Protein AF-A0A818H5P6-F1 (afdb_monomer)

Secondary structure (DSSP, 8-state):
-PPPPHHHHHHIIIIIHHHHTTT-SEEEE-HHHHHHHHHH---TT--EEEE------

Foldseek 3Di:
DDDDPPVVLLCCLAPPCQVCLQVDAEDEDEPVSPVSNVPRDPSVNHPDYHYDDDDDD

Sequence (57 aa):
MHPLPDAMLDRFYSEILPKIHHKIKWLDLEPTSLERILLAANCSNLYEVSLILNKAE

Nearest PDB structures (foldseek):
  6lpc-assembly1_B  TM=4.172E-01  e=3.960E+00  Rattus norvegicus
  6m1c-assembly1_A  TM=3.801E-01  e=5.949E+00  Mycobacterium tuberculosis H37Rv

Structure (mmCIF, N/CA/C/O backbone):
data_AF-A0A818H5P6-F1
#
_entry.id   AF-A0A818H5P6-F1
#
loop_
_atom_site.group_PDB
_atom_site.id
_atom_site.type_symbol
_atom_site.label_atom_id
_atom_site.label_alt_id
_atom_site.label_comp_id
_atom_site.label_asym_id
_atom_site.label_entity_id
_atom_site.label_seq_id
_atom_site.pdbx_PDB_ins_code
_atom_site.Cartn_x
_atom_site.Cartn_y
_atom_site.Cartn_z
_atom_site.occupancy
_atom_site.B_iso_or_equiv
_atom_site.auth_seq_id
_atom_site.auth_comp_id
_atom_site.auth_asym_id
_atom_site.auth_atom_id
_atom_site.pdbx_PDB_model_num
ATOM 1 N N . MET A 1 1 ? 14.139 -12.898 -3.189 1.00 50.66 1 MET A N 1
ATOM 2 C CA . MET A 1 1 ? 12.695 -12.777 -3.504 1.00 50.66 1 MET A CA 1
ATOM 3 C C . MET A 1 1 ? 12.585 -12.076 -4.846 1.00 50.66 1 MET A C 1
ATOM 5 O O . MET A 1 1 ? 13.299 -11.103 -5.036 1.00 50.66 1 MET A O 1
ATOM 9 N N . HIS A 1 2 ? 11.791 -12.587 -5.790 1.00 56.12 2 HIS A N 1
ATOM 10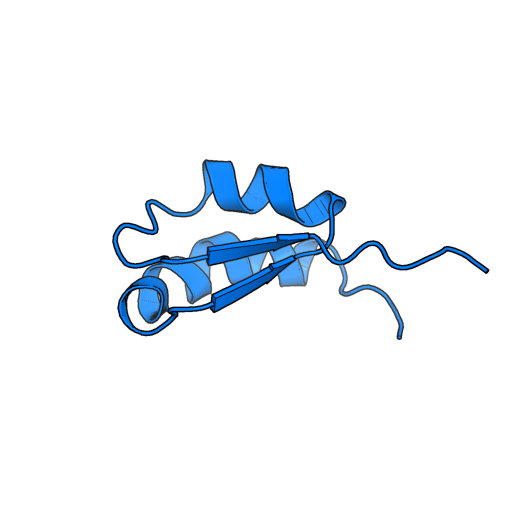 C CA . HIS A 1 2 ? 11.557 -11.870 -7.048 1.00 56.12 2 HIS A CA 1
ATOM 11 C C . HIS A 1 2 ? 10.630 -10.676 -6.783 1.00 56.12 2 HIS A C 1
ATOM 13 O O . HIS A 1 2 ? 9.641 -10.863 -6.067 1.00 56.12 2 HIS A O 1
ATOM 19 N N . PRO A 1 3 ? 10.925 -9.483 -7.328 1.00 63.97 3 PRO A N 1
ATOM 20 C CA . PRO A 1 3 ? 10.044 -8.334 -7.184 1.00 63.97 3 PRO A CA 1
ATOM 21 C C . PRO A 1 3 ? 8.678 -8.654 -7.797 1.00 63.97 3 PRO A C 1
ATOM 23 O O . PRO A 1 3 ? 8.584 -9.292 -8.852 1.00 63.97 3 PRO A O 1
ATOM 26 N N . LEU A 1 4 ? 7.613 -8.248 -7.105 1.00 68.19 4 LEU A N 1
ATOM 27 C CA . LEU A 1 4 ? 6.258 -8.349 -7.636 1.00 68.19 4 LEU A CA 1
ATOM 28 C C . LEU A 1 4 ? 6.169 -7.527 -8.934 1.00 68.19 4 LEU A C 1
ATOM 30 O O . LEU A 1 4 ? 6.676 -6.408 -8.971 1.00 68.19 4 LEU A O 1
ATOM 34 N N . PRO A 1 5 ? 5.519 -8.042 -9.991 1.00 80.88 5 PRO A N 1
ATOM 35 C CA . PRO A 1 5 ? 5.266 -7.265 -11.195 1.00 80.88 5 PRO A CA 1
ATOM 36 C C . PRO A 1 5 ? 4.506 -5.980 -10.864 1.00 80.88 5 PRO A C 1
ATOM 38 O O . PRO A 1 5 ? 3.559 -6.013 -10.073 1.00 80.88 5 PRO A O 1
ATOM 41 N N . ASP A 1 6 ? 4.859 -4.881 -11.532 1.00 78.75 6 ASP A N 1
ATOM 42 C CA . ASP A 1 6 ? 4.267 -3.556 -11.304 1.00 78.75 6 ASP A CA 1
ATOM 43 C C . ASP A 1 6 ? 2.734 -3.567 -11.321 1.00 78.75 6 ASP A C 1
ATOM 45 O O . ASP A 1 6 ? 2.109 -2.944 -10.470 1.00 78.75 6 ASP A O 1
ATOM 49 N N . ALA A 1 7 ? 2.127 -4.356 -12.211 1.00 82.19 7 ALA A N 1
ATOM 50 C CA . ALA A 1 7 ? 0.675 -4.492 -12.310 1.00 82.19 7 ALA A CA 1
ATOM 51 C C . ALA A 1 7 ? 0.020 -5.080 -11.043 1.00 82.19 7 ALA A C 1
ATOM 53 O O . ALA A 1 7 ? -1.115 -4.738 -10.711 1.00 82.19 7 ALA A O 1
ATOM 54 N N . MET A 1 8 ? 0.713 -5.968 -10.320 1.00 83.25 8 MET A N 1
ATOM 55 C CA . MET A 1 8 ? 0.209 -6.490 -9.046 1.00 83.25 8 MET A CA 1
ATOM 56 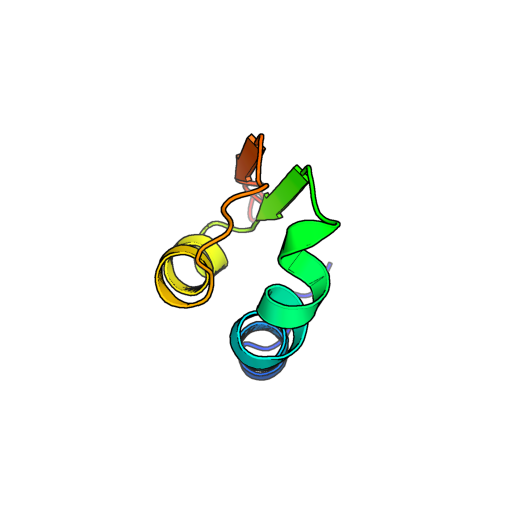C C . MET A 1 8 ? 0.318 -5.451 -7.931 1.00 83.25 8 MET A C 1
ATOM 58 O O . MET A 1 8 ? -0.603 -5.342 -7.121 1.00 83.25 8 MET A O 1
ATOM 62 N N . LEU A 1 9 ? 1.402 -4.670 -7.915 1.00 79.88 9 LEU A N 1
ATOM 63 C CA . LEU A 1 9 ? 1.577 -3.566 -6.970 1.00 79.88 9 LEU A CA 1
ATOM 64 C C . LEU A 1 9 ? 0.530 -2.473 -7.201 1.00 79.88 9 LEU A C 1
ATOM 66 O O . LEU A 1 9 ? -0.126 -2.049 -6.252 1.00 79.88 9 LEU A O 1
ATOM 70 N N . ASP A 1 10 ? 0.286 -2.088 -8.453 1.00 81.75 10 ASP A N 1
ATOM 71 C CA . ASP A 1 10 ? -0.729 -1.087 -8.798 1.00 81.75 10 ASP A CA 1
ATOM 72 C C . ASP A 1 10 ? -2.119 -1.520 -8.354 1.00 81.75 10 ASP A C 1
ATOM 74 O O . ASP A 1 10 ? -2.853 -0.741 -7.740 1.00 81.75 10 ASP A O 1
ATOM 78 N N . ARG A 1 11 ? -2.471 -2.787 -8.589 1.00 84.62 11 ARG A N 1
ATOM 79 C CA . ARG A 1 11 ? -3.739 -3.346 -8.118 1.00 84.62 11 ARG A CA 1
ATOM 80 C C . ARG A 1 11 ? -3.826 -3.351 -6.594 1.00 84.62 11 ARG A C 1
ATOM 82 O O . ARG A 1 11 ? -4.872 -3.024 -6.035 1.00 84.62 11 ARG A O 1
ATOM 89 N N . PHE A 1 12 ? -2.744 -3.708 -5.907 1.00 83.81 12 PHE A N 1
ATOM 90 C CA . PHE A 1 12 ? -2.716 -3.680 -4.450 1.00 83.81 12 PHE A CA 1
ATOM 91 C C . PHE A 1 12 ? -2.942 -2.261 -3.916 1.00 83.81 12 PHE A C 1
ATOM 93 O O . PHE A 1 12 ? -3.829 -2.065 -3.083 1.00 83.81 12 PHE A O 1
ATOM 100 N N . TYR A 1 13 ? -2.207 -1.271 -4.424 1.00 81.19 13 TYR A N 1
ATOM 101 C CA . TYR A 1 13 ? -2.296 0.108 -3.948 1.00 81.19 13 TYR A CA 1
ATOM 102 C C . TYR A 1 13 ? -3.618 0.786 -4.305 1.00 81.19 13 TYR A C 1
ATOM 104 O O . TYR A 1 13 ? -4.169 1.489 -3.464 1.00 81.19 13 TYR A O 1
ATOM 112 N N . SER A 1 14 ? -4.166 0.543 -5.496 1.00 82.19 14 SER A N 1
ATOM 113 C CA . SER A 1 14 ? -5.405 1.192 -5.946 1.00 82.19 14 SER A CA 1
ATOM 114 C C . SER A 1 14 ? -6.688 0.499 -5.472 1.00 82.19 14 SER A C 1
ATOM 116 O O . SER A 1 14 ? -7.667 1.176 -5.164 1.00 82.19 14 SER A O 1
ATOM 118 N N . GLU A 1 15 ? -6.717 -0.836 -5.379 1.00 85.94 15 GLU A N 1
ATOM 119 C CA . GLU A 1 15 ? -7.960 -1.577 -5.108 1.00 85.94 15 GLU A CA 1
ATOM 120 C C . GLU A 1 15 ? -8.032 -2.189 -3.707 1.00 85.94 15 GLU A C 1
ATOM 122 O O . GLU A 1 15 ? -9.130 -2.331 -3.154 1.00 85.94 15 GLU A O 1
ATOM 127 N N . ILE A 1 16 ? -6.894 -2.620 -3.153 1.00 85.69 16 ILE A N 1
ATOM 128 C CA . ILE A 1 16 ? -6.848 -3.410 -1.915 1.00 85.69 16 ILE A CA 1
ATOM 129 C C . ILE A 1 16 ? -6.551 -2.506 -0.726 1.00 85.69 16 ILE A C 1
ATOM 131 O O . ILE A 1 16 ? -7.344 -2.475 0.218 1.00 85.69 16 ILE A O 1
ATOM 135 N N . LEU A 1 17 ? -5.453 -1.747 -0.782 1.00 83.75 17 LEU A N 1
ATOM 136 C CA . LEU A 1 17 ? -4.983 -0.900 0.312 1.00 83.75 17 LEU A CA 1
ATOM 137 C C . LEU A 1 17 ? -6.079 0.045 0.841 1.00 83.75 17 LEU A C 1
ATOM 139 O O . LEU A 1 17 ? -6.283 0.042 2.055 1.00 83.75 17 LEU A O 1
ATOM 143 N N . PRO A 1 18 ? -6.885 0.742 0.012 1.00 83.25 18 PRO A N 1
ATOM 144 C CA . PRO A 1 18 ? -7.946 1.621 0.512 1.00 83.25 18 PRO A CA 1
ATOM 145 C C . PRO A 1 18 ? -9.023 0.885 1.320 1.00 83.25 18 PRO A C 1
ATOM 147 O O . PRO A 1 18 ? -9.602 1.437 2.252 1.00 83.25 18 PRO A O 1
ATOM 150 N N . LYS A 1 19 ? -9.280 -0.392 1.011 1.00 86.06 19 LYS A N 1
ATOM 151 C CA . LYS A 1 19 ? -10.291 -1.200 1.712 1.00 86.06 19 LYS A CA 1
ATOM 152 C C . LYS A 1 19 ? -9.805 -1.683 3.071 1.00 86.06 19 LYS A C 1
ATOM 154 O O . LYS A 1 19 ? -10.621 -1.906 3.964 1.00 86.06 19 LYS A O 1
ATOM 159 N N . ILE A 1 20 ? -8.497 -1.866 3.234 1.00 85.06 20 ILE A N 1
ATOM 160 C CA . ILE A 1 20 ? -7.904 -2.435 4.450 1.00 85.06 20 ILE A CA 1
ATOM 161 C C . ILE A 1 20 ? -7.078 -1.432 5.260 1.00 85.06 20 ILE A C 1
ATOM 163 O O . ILE A 1 20 ? -6.688 -1.771 6.376 1.00 85.06 20 ILE A O 1
ATOM 167 N N . HIS A 1 21 ? -6.875 -0.197 4.776 1.00 83.12 21 HIS A N 1
ATOM 168 C CA . HIS A 1 21 ? -6.003 0.804 5.414 1.00 83.12 21 HIS A CA 1
ATOM 169 C C . HIS A 1 21 ? -6.345 1.046 6.887 1.00 83.12 21 HIS A C 1
ATOM 171 O O . HIS A 1 21 ? -5.482 1.361 7.690 1.00 83.12 21 HIS A O 1
ATOM 177 N N . HIS A 1 22 ? -7.614 0.876 7.272 1.00 82.81 22 HIS A N 1
ATOM 178 C CA . HIS A 1 22 ? -8.096 1.174 8.617 1.00 82.81 22 HIS A CA 1
ATOM 179 C C . HIS A 1 22 ? -7.695 0.091 9.624 1.00 82.81 22 HIS A C 1
ATOM 181 O O . HIS A 1 22 ? -7.765 0.326 10.828 1.00 82.81 22 HIS A O 1
ATOM 187 N N . LYS A 1 23 ? -7.292 -1.085 9.127 1.00 85.38 23 LYS A N 1
ATOM 188 C CA . LYS A 1 23 ? -6.802 -2.227 9.908 1.00 85.38 23 LYS A CA 1
ATOM 189 C C . LYS A 1 23 ? -5.277 -2.310 9.923 1.00 85.38 23 LYS A C 1
ATOM 191 O O . LYS A 1 23 ? -4.729 -3.025 10.757 1.00 85.38 23 LYS A O 1
ATOM 196 N N . ILE A 1 24 ? -4.605 -1.617 9.004 1.00 81.88 24 ILE A N 1
ATOM 197 C CA . ILE A 1 24 ? -3.148 -1.620 8.894 1.00 81.88 24 ILE A CA 1
ATOM 198 C C . ILE A 1 24 ? -2.588 -0.566 9.843 1.00 81.88 24 ILE A C 1
ATOM 200 O O . ILE A 1 24 ? -2.940 0.606 9.754 1.00 81.88 24 ILE A O 1
ATOM 204 N N . LYS A 1 25 ? -1.704 -0.995 10.746 1.00 81.75 25 LYS A N 1
ATOM 205 C CA . LYS A 1 25 ? -0.966 -0.097 11.647 1.00 81.75 25 LYS A CA 1
ATOM 206 C C . LYS A 1 25 ? 0.461 0.161 11.176 1.00 81.75 25 LYS A C 1
ATOM 208 O O . LYS A 1 25 ? 0.967 1.262 11.375 1.00 81.75 25 LYS A O 1
ATOM 213 N N . TRP A 1 26 ? 1.064 -0.852 10.556 1.00 82.50 26 TRP A N 1
ATOM 214 C CA . TRP A 1 26 ? 2.449 -0.865 10.102 1.00 82.50 26 TRP A CA 1
ATOM 215 C C . TRP A 1 26 ? 2.502 -1.320 8.655 1.00 82.50 26 TRP A C 1
ATOM 217 O O . TRP A 1 26 ? 1.793 -2.259 8.276 1.00 82.50 26 T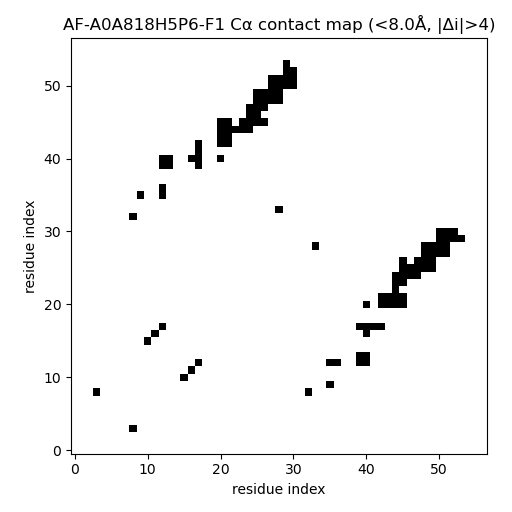RP A O 1
ATOM 227 N N . LEU A 1 27 ? 3.320 -0.641 7.861 1.00 80.06 27 LEU A N 1
ATOM 228 C CA . LEU A 1 27 ? 3.451 -0.910 6.442 1.00 80.06 27 LEU A CA 1
ATOM 229 C C . LEU A 1 27 ? 4.919 -0.817 6.028 1.00 80.06 27 LEU A C 1
ATOM 231 O O . LEU A 1 27 ? 5.520 0.257 6.067 1.00 80.06 27 LEU A O 1
ATOM 235 N N . ASP A 1 28 ? 5.447 -1.962 5.614 1.00 80.50 28 ASP A N 1
ATOM 236 C CA . ASP A 1 28 ? 6.798 -2.113 5.094 1.00 80.50 28 ASP A CA 1
ATOM 237 C C . ASP A 1 28 ? 6.791 -1.976 3.575 1.00 80.50 28 ASP A C 1
ATOM 239 O O . ASP A 1 28 ? 6.036 -2.668 2.886 1.00 80.50 28 ASP A O 1
ATOM 243 N N . LEU A 1 29 ? 7.626 -1.081 3.051 1.00 76.56 29 LEU A N 1
ATOM 244 C CA . LEU A 1 29 ? 7.605 -0.697 1.643 1.00 76.56 29 LEU A CA 1
ATOM 245 C C . LEU A 1 29 ? 8.981 -0.711 1.017 1.00 76.56 29 LEU A C 1
ATOM 247 O O . LEU A 1 29 ? 9.945 -0.211 1.589 1.00 76.56 29 LEU A O 1
ATOM 251 N N . GLU A 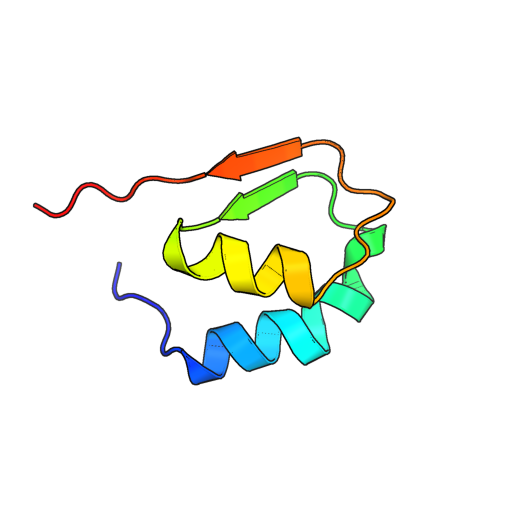1 30 ? 9.044 -1.180 -0.222 1.00 78.56 30 GLU A N 1
ATOM 252 C CA . GLU A 1 30 ? 10.196 -0.911 -1.069 1.00 78.56 30 GLU A CA 1
ATOM 253 C C . GLU A 1 30 ? 10.179 0.554 -1.548 1.00 78.56 30 GLU A C 1
ATOM 255 O O . GLU A 1 30 ? 9.101 1.116 -1.775 1.00 78.56 30 GLU A O 1
ATOM 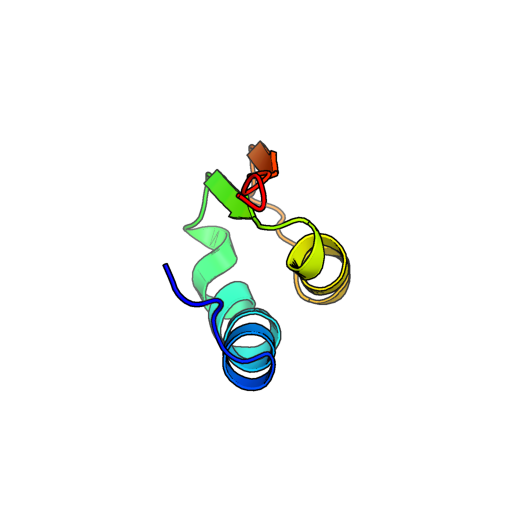260 N N . PRO A 1 31 ? 11.351 1.180 -1.772 1.00 74.56 31 PRO A N 1
ATOM 261 C CA . PRO A 1 31 ? 11.441 2.571 -2.219 1.00 74.56 31 PRO A CA 1
ATOM 262 C C . PRO A 1 31 ? 10.639 2.867 -3.490 1.00 74.56 31 PRO A C 1
ATOM 264 O O . PRO A 1 31 ? 10.001 3.910 -3.590 1.00 74.56 31 PRO A O 1
ATOM 267 N N . THR A 1 32 ? 10.619 1.927 -4.437 1.00 75.62 32 THR A N 1
ATOM 268 C CA . THR A 1 32 ? 9.862 2.012 -5.699 1.00 75.62 32 THR A CA 1
ATOM 269 C C . THR A 1 32 ? 8.350 2.087 -5.495 1.00 75.62 32 THR A C 1
ATOM 271 O O . THR A 1 32 ? 7.626 2.561 -6.368 1.00 75.62 32 THR A O 1
ATOM 274 N N . SER A 1 33 ? 7.862 1.648 -4.337 1.00 75.19 33 SER A N 1
ATOM 275 C CA . SER A 1 33 ? 6.444 1.639 -3.986 1.00 75.19 33 SER A CA 1
ATOM 276 C C . SER A 1 33 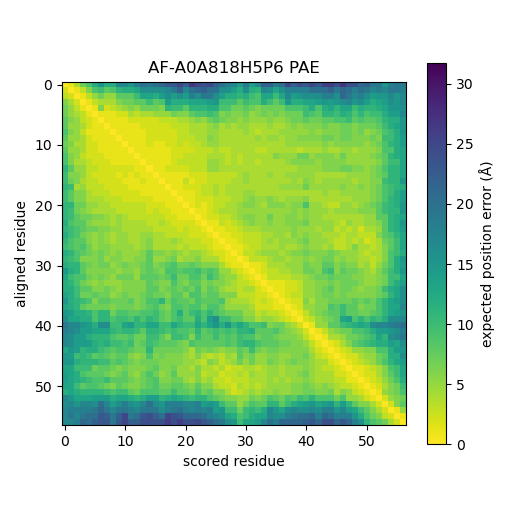? 6.011 2.846 -3.152 1.00 75.19 33 SER A C 1
ATOM 278 O O . SER A 1 33 ? 4.812 3.071 -2.973 1.00 75.19 33 SER A O 1
ATOM 280 N N . LEU A 1 34 ? 6.963 3.644 -2.656 1.00 75.81 34 LEU A N 1
ATOM 281 C CA . LEU A 1 34 ? 6.681 4.799 -1.802 1.00 75.81 34 LEU A CA 1
ATOM 282 C C . LEU A 1 34 ? 5.818 5.837 -2.527 1.00 75.81 34 LEU A C 1
ATOM 284 O O . LEU A 1 34 ? 4.810 6.293 -1.992 1.00 75.81 34 LEU A O 1
ATOM 288 N N . GLU A 1 35 ? 6.187 6.168 -3.765 1.00 74.00 35 GLU A N 1
ATOM 289 C CA . GLU A 1 35 ? 5.471 7.152 -4.581 1.00 74.00 35 GLU A CA 1
ATOM 290 C C . GLU A 1 35 ? 4.019 6.714 -4.832 1.00 74.00 35 GLU A C 1
ATOM 292 O O . GLU A 1 35 ? 3.085 7.507 -4.719 1.00 74.00 35 GLU A O 1
ATOM 297 N N . ARG A 1 36 ? 3.811 5.410 -5.056 1.00 73.38 36 ARG A N 1
ATOM 298 C CA . ARG A 1 36 ? 2.486 4.822 -5.293 1.00 73.38 36 ARG A CA 1
ATOM 299 C C . ARG A 1 36 ? 1.592 4.901 -4.063 1.00 73.38 36 ARG A C 1
ATOM 301 O O . ARG A 1 36 ? 0.405 5.175 -4.199 1.00 73.38 36 ARG A O 1
ATOM 308 N N . ILE A 1 37 ? 2.138 4.721 -2.863 1.00 72.75 37 ILE A N 1
ATOM 309 C CA . ILE A 1 37 ? 1.362 4.851 -1.623 1.00 72.75 37 ILE A CA 1
ATOM 310 C C . ILE A 1 37 ? 0.975 6.278 -1.309 1.00 72.75 37 ILE A C 1
ATOM 312 O O . ILE A 1 37 ? -0.171 6.511 -0.922 1.00 72.75 37 ILE A O 1
ATOM 316 N N . LEU A 1 38 ? 1.907 7.214 -1.491 1.00 68.81 38 LEU A N 1
ATOM 317 C CA . LEU A 1 38 ? 1.642 8.631 -1.258 1.00 68.81 38 LEU A CA 1
ATOM 318 C C . LEU A 1 38 ? 0.503 9.135 -2.152 1.00 68.81 38 LEU A C 1
ATOM 320 O O . LEU A 1 38 ? -0.258 10.008 -1.743 1.00 68.81 38 LEU A O 1
ATOM 324 N N . LEU A 1 39 ? 0.361 8.553 -3.344 1.00 67.44 39 LEU A N 1
ATOM 325 C CA . LEU A 1 39 ? -0.721 8.855 -4.277 1.00 67.44 39 LEU A CA 1
ATOM 326 C C . LEU A 1 39 ? -2.013 8.076 -3.988 1.00 67.44 39 LEU A C 1
ATOM 328 O O . LEU A 1 39 ? -3.102 8.617 -4.172 1.00 67.44 39 LEU A O 1
ATOM 332 N N . ALA A 1 40 ? -1.917 6.810 -3.576 1.00 65.94 40 ALA A N 1
ATOM 333 C CA . ALA A 1 40 ? -3.065 5.904 -3.552 1.00 65.94 40 ALA A CA 1
ATOM 334 C C . ALA A 1 40 ? -3.881 5.932 -2.256 1.00 65.94 40 ALA A C 1
ATOM 336 O O . ALA A 1 40 ? -5.054 5.553 -2.275 1.00 65.94 40 ALA A O 1
ATOM 337 N N . ALA A 1 41 ? -3.295 6.327 -1.124 1.00 63.09 41 ALA A N 1
ATOM 338 C CA . ALA A 1 41 ? -3.955 6.095 0.150 1.00 63.09 41 ALA A CA 1
ATOM 339 C C . ALA A 1 41 ? -3.869 7.279 1.113 1.00 63.09 41 ALA A C 1
ATOM 341 O O . ALA A 1 41 ? -2.810 7.657 1.606 1.00 63.09 41 ALA A O 1
ATOM 342 N N . ASN A 1 42 ? -5.047 7.794 1.475 1.00 66.75 42 ASN A N 1
ATOM 343 C CA . ASN A 1 42 ? -5.220 8.615 2.664 1.00 66.75 42 ASN A CA 1
ATOM 344 C C . ASN A 1 42 ? -5.208 7.685 3.894 1.00 66.75 42 ASN A C 1
ATOM 346 O O . ASN A 1 42 ? -6.252 7.327 4.438 1.00 66.75 42 ASN A O 1
ATOM 350 N N . CYS A 1 43 ? -4.025 7.193 4.270 1.00 66.62 43 CYS A N 1
ATOM 351 C CA . CYS A 1 43 ? -3.841 6.241 5.367 1.00 66.62 43 CYS A CA 1
ATOM 352 C C . CYS A 1 43 ? -3.918 6.938 6.734 1.00 66.62 43 CYS A C 1
ATOM 354 O O . CYS A 1 43 ? -2.936 7.017 7.465 1.00 66.62 43 CYS A O 1
ATOM 356 N N . SER A 1 44 ? -5.098 7.425 7.104 1.00 67.38 44 SER A N 1
ATOM 357 C CA . SER A 1 44 ? -5.329 8.176 8.347 1.00 67.38 44 SER A CA 1
ATOM 358 C C . SER A 1 44 ? -5.066 7.388 9.641 1.00 67.38 44 SER A C 1
ATOM 360 O O . SER A 1 44 ? -4.878 7.999 10.687 1.00 67.38 44 SER A O 1
ATOM 362 N N . ASN A 1 45 ? -5.010 6.052 9.574 1.00 73.06 45 ASN A N 1
ATOM 363 C CA . ASN A 1 45 ? -4.715 5.171 10.714 1.00 73.06 45 ASN A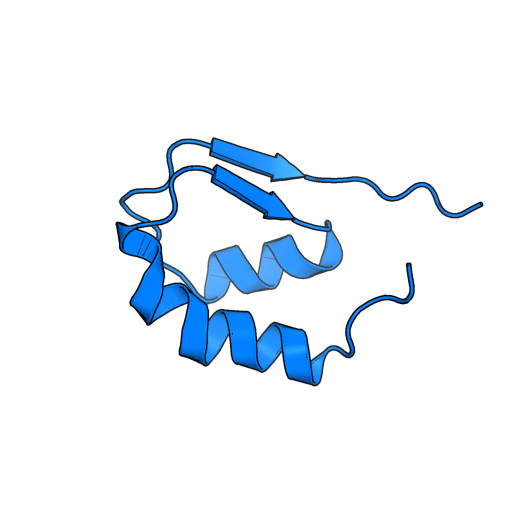 CA 1
ATOM 364 C C . ASN A 1 45 ? -3.279 4.625 10.730 1.00 73.06 45 ASN A C 1
ATOM 366 O O . ASN A 1 45 ? -2.948 3.831 11.616 1.00 73.06 45 ASN A O 1
ATOM 370 N N . LEU A 1 46 ? -2.437 4.997 9.761 1.00 72.56 46 LEU A N 1
ATOM 371 C CA . LEU A 1 46 ? -1.064 4.513 9.736 1.00 72.56 46 LEU A CA 1
ATOM 372 C C . LEU A 1 46 ? -0.258 5.207 10.830 1.00 72.56 46 LEU A C 1
ATOM 374 O O . LEU A 1 46 ? -0.185 6.433 10.870 1.00 72.56 46 LEU A O 1
ATOM 378 N N . TYR A 1 47 ? 0.354 4.416 11.705 1.00 78.12 47 TYR A N 1
ATOM 379 C CA . TYR A 1 47 ? 1.220 4.947 12.752 1.00 78.12 47 TYR A CA 1
ATOM 380 C C . TYR A 1 47 ? 2.670 5.051 12.275 1.00 78.12 47 TYR A C 1
ATOM 382 O O . TYR A 1 47 ? 3.374 5.994 12.623 1.00 78.12 47 TYR A O 1
ATOM 390 N N . GLU A 1 48 ? 3.107 4.092 11.456 1.00 80.69 48 GLU A N 1
ATOM 391 C CA . GLU A 1 48 ? 4.497 3.977 11.033 1.00 80.69 48 GLU A CA 1
ATOM 392 C C . GLU A 1 48 ? 4.602 3.450 9.598 1.00 80.69 48 GLU A C 1
ATOM 394 O O . GLU A 1 48 ? 3.890 2.518 9.207 1.00 80.69 48 GLU A O 1
ATOM 399 N N . VAL A 1 49 ? 5.503 4.067 8.829 1.00 76.31 49 VAL A N 1
ATOM 400 C CA . VAL A 1 49 ? 5.957 3.605 7.513 1.00 76.31 49 VAL A CA 1
ATOM 401 C C . VAL A 1 49 ? 7.436 3.279 7.630 1.00 76.31 49 VAL A C 1
ATOM 403 O O . VAL A 1 49 ? 8.223 4.144 8.022 1.00 76.31 49 VAL A O 1
ATOM 406 N N . SER A 1 50 ? 7.823 2.074 7.227 1.00 79.62 50 SER A N 1
ATOM 407 C CA . SER A 1 50 ? 9.227 1.678 7.159 1.00 79.62 50 SER A CA 1
ATOM 408 C C . SER A 1 50 ? 9.618 1.385 5.716 1.00 79.62 50 SER A C 1
ATOM 410 O O . SER A 1 50 ? 8.930 0.672 4.985 1.00 79.62 50 SER A O 1
ATOM 412 N N . LEU A 1 51 ? 10.738 1.969 5.291 1.00 76.06 51 LEU A N 1
ATOM 413 C CA . LEU A 1 51 ? 11.321 1.717 3.980 1.00 76.06 51 LEU A CA 1
ATOM 414 C C . LEU A 1 51 ? 12.314 0.561 4.081 1.00 76.06 51 LEU A C 1
ATOM 416 O O . LEU A 1 51 ? 13.366 0.691 4.709 1.00 76.06 51 LEU A O 1
ATOM 420 N N . ILE A 1 52 ? 11.993 -0.556 3.436 1.00 79.62 52 ILE A N 1
ATOM 421 C CA . ILE A 1 52 ? 12.889 -1.699 3.309 1.00 79.62 52 ILE A CA 1
ATOM 422 C C . ILE A 1 52 ? 13.769 -1.490 2.079 1.00 79.62 52 ILE A C 1
ATOM 424 O O . ILE A 1 52 ? 13.334 -1.614 0.935 1.00 79.62 52 ILE A O 1
ATOM 428 N N . LEU A 1 53 ? 15.041 -1.189 2.326 1.00 68.69 53 LEU A N 1
ATOM 429 C CA . LEU A 1 53 ? 16.072 -1.181 1.297 1.00 68.69 53 LEU A CA 1
ATOM 430 C C . LEU A 1 53 ? 16.552 -2.615 1.073 1.00 68.69 53 LEU A C 1
ATOM 432 O O . LEU A 1 53 ? 17.402 -3.115 1.812 1.00 68.69 53 LEU A O 1
ATOM 436 N N . ASN A 1 54 ? 16.033 -3.273 0.040 1.00 62.66 54 ASN A N 1
ATOM 437 C CA . ASN A 1 54 ? 16.649 -4.500 -0.448 1.00 62.66 54 ASN A CA 1
ATOM 438 C C . ASN A 1 54 ? 18.007 -4.133 -1.061 1.00 62.66 54 ASN A C 1
ATOM 440 O O . ASN A 1 54 ? 18.075 -3.436 -2.074 1.00 62.66 54 ASN A O 1
ATOM 444 N N . LYS A 1 55 ? 19.105 -4.551 -0.417 1.00 51.62 55 LYS A N 1
ATOM 445 C CA . LYS A 1 55 ? 20.435 -4.457 -1.026 1.00 51.62 55 LYS A CA 1
ATOM 446 C C . LYS A 1 55 ? 20.433 -5.330 -2.278 1.00 51.62 55 LYS A C 1
ATOM 448 O O . LYS A 1 55 ? 20.206 -6.531 -2.181 1.00 51.62 55 LYS A O 1
ATOM 453 N N . ALA A 1 56 ? 20.661 -4.711 -3.432 1.00 51.97 56 ALA A N 1
ATOM 454 C CA . ALA A 1 56 ? 21.020 -5.437 -4.637 1.00 51.97 56 ALA A CA 1
ATOM 455 C C . ALA A 1 56 ? 22.406 -6.061 -4.403 1.00 51.97 56 ALA A C 1
ATOM 457 O O . ALA A 1 56 ? 23.388 -5.326 -4.280 1.00 51.97 56 ALA A O 1
ATOM 458 N N . GLU A 1 57 ? 22.450 -7.383 -4.238 1.00 45.59 57 GLU A N 1
ATOM 459 C CA . GLU A 1 57 ? 23.669 -8.192 -4.375 1.00 45.59 57 GLU A CA 1
ATOM 460 C C . GLU A 1 57 ? 23.899 -8.549 -5.846 1.00 45.59 57 GLU A C 1
ATOM 462 O O . GLU A 1 57 ? 22.901 -8.861 -6.540 1.00 45.59 57 GLU A O 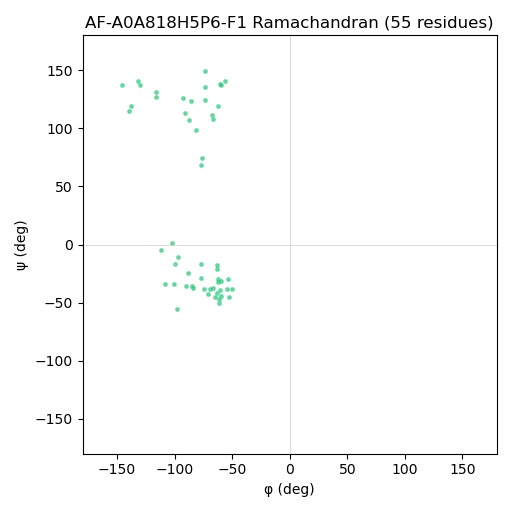1
#

Mean pre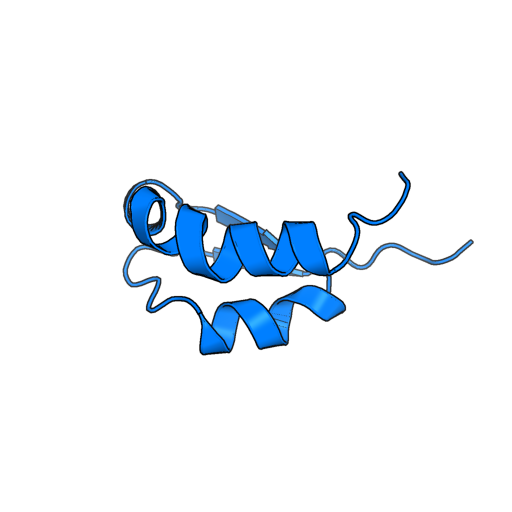dicted aligned error: 7.25 Å

pLDDT: mean 74.81, std 9.76, range [45.59, 86.06]

Organism: NCBI:txid392032

Solvent-accessible surface area (backbone atoms only — not comparable to full-atom values): 3630 Å² total; per-residue (Å²): 134,82,82,76,56,65,72,60,52,50,48,39,39,67,65,44,43,66,76,46,32,84,77,38,48,70,48,83,34,45,73,90,49,48,65,50,43,73,72,46,46,91,52,86,52,51,78,49,79,44,76,49,79,78,78,85,126

Radius of gyration: 11.58 Å; Cα contacts (8 Å, |Δi|>4): 58; chains: 1; bounding box: 34×22×25 Å